Protein AF-A0A959RSZ9-F1 (afdb_monomer)

Solvent-accessible surface area (backbone atoms only — not comparable to full-atom values): 5143 Å² total; per-residue (Å²): 134,78,57,64,45,75,41,74,91,79,72,39,81,44,71,53,96,80,83,80,97,41,71,68,63,48,56,57,52,68,78,42,60,79,90,48,44,65,63,52,51,54,51,51,50,53,51,50,52,53,38,58,73,67,55,39,50,63,54,48,50,56,34,57,76,54,41,62,60,48,54,52,49,52,52,46,53,62,57,57,70,69,73,116

Structure (mmCIF, N/CA/C/O backbone):
data_AF-A0A959RSZ9-F1
#
_entry.id   AF-A0A959RSZ9-F1
#
loop_
_atom_site.group_PDB
_atom_site.id
_atom_site.type_symbol
_atom_site.label_atom_id
_atom_site.label_alt_id
_atom_site.label_comp_id
_atom_site.label_asym_id
_atom_site.label_entity_id
_atom_site.label_seq_id
_atom_site.pdbx_PDB_ins_code
_atom_site.Cartn_x
_atom_site.Cartn_y
_atom_site.Cartn_z
_atom_site.occupancy
_atom_site.B_iso_or_equiv
_atom_site.auth_seq_id
_atom_site.auth_comp_id
_atom_site.auth_asym_id
_atom_site.auth_atom_id
_atom_site.pdbx_PDB_model_num
ATOM 1 N N . MET A 1 1 ? -18.512 7.563 4.934 1.00 55.56 1 MET A N 1
ATOM 2 C CA . MET A 1 1 ? -17.640 6.751 5.813 1.00 55.56 1 MET A CA 1
ATOM 3 C C . MET A 1 1 ? -16.221 6.917 5.312 1.00 55.56 1 MET A C 1
ATOM 5 O O . MET A 1 1 ? -16.021 6.77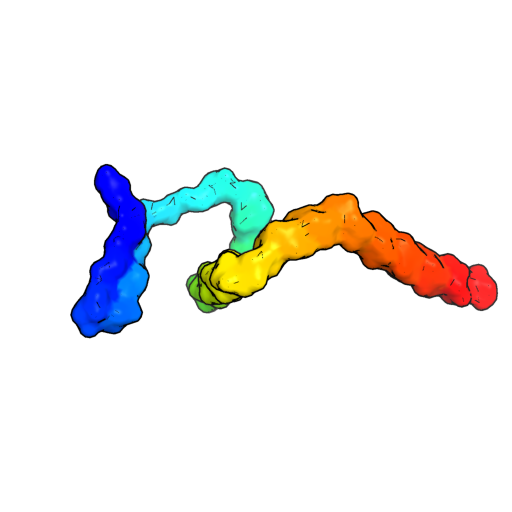9 4.114 1.00 55.56 1 MET A O 1
ATOM 9 N N . ASN A 1 2 ?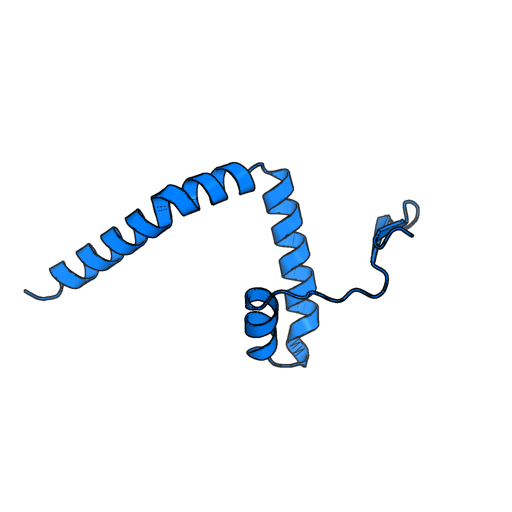 -15.268 7.264 6.177 1.00 70.69 2 ASN A N 1
ATOM 10 C CA . ASN A 1 2 ? -13.878 7.431 5.751 1.00 70.69 2 ASN A CA 1
ATOM 11 C C . ASN A 1 2 ? -13.194 6.062 5.679 1.00 70.69 2 ASN A C 1
ATOM 13 O O . ASN A 1 2 ? -13.262 5.287 6.632 1.00 70.69 2 ASN A O 1
ATOM 17 N N . MET A 1 3 ? -12.547 5.788 4.546 1.00 80.44 3 MET A N 1
ATOM 18 C CA . MET A 1 3 ? -11.784 4.559 4.292 1.00 80.44 3 MET A CA 1
ATOM 19 C C . MET A 1 3 ? -10.491 4.494 5.122 1.00 80.44 3 MET A C 1
ATOM 21 O O . MET A 1 3 ? -9.981 3.414 5.401 1.00 80.44 3 MET A O 1
ATOM 25 N N . LEU A 1 4 ? -9.994 5.654 5.561 1.00 88.19 4 LEU A N 1
ATOM 26 C CA . LEU A 1 4 ? -8.784 5.818 6.358 1.00 88.19 4 LEU A CA 1
ATOM 27 C C . LEU A 1 4 ? -9.128 6.446 7.714 1.00 88.19 4 LEU A C 1
ATOM 29 O O . LEU A 1 4 ? -9.793 7.483 7.778 1.00 88.19 4 LEU A O 1
ATOM 33 N N . ASN A 1 5 ? -8.646 5.827 8.789 1.00 91.00 5 ASN A N 1
ATOM 34 C CA . ASN A 1 5 ? -8.690 6.326 10.157 1.00 91.00 5 ASN A CA 1
ATOM 35 C C . ASN A 1 5 ? -7.264 6.520 10.697 1.00 91.00 5 ASN A C 1
ATOM 37 O O . ASN A 1 5 ? -6.360 5.745 10.389 1.00 91.00 5 ASN A O 1
ATOM 41 N N . LEU A 1 6 ? -7.057 7.553 11.514 1.00 92.06 6 LEU A N 1
ATOM 42 C CA . LEU A 1 6 ? -5.774 7.804 12.169 1.00 92.06 6 LEU A CA 1
ATOM 43 C C . LEU A 1 6 ? -5.890 7.498 13.656 1.00 92.06 6 LEU A C 1
ATOM 45 O O . LEU A 1 6 ? -6.500 8.247 14.420 1.00 92.06 6 LEU A O 1
ATOM 49 N N . ASN A 1 7 ? -5.241 6.422 14.080 1.00 91.50 7 ASN A N 1
ATOM 50 C CA . ASN A 1 7 ? -5.099 6.103 15.487 1.00 91.50 7 ASN A CA 1
ATOM 51 C C . ASN A 1 7 ? -3.948 6.924 16.074 1.00 91.50 7 ASN A C 1
ATOM 53 O O . ASN A 1 7 ? -2.785 6.518 16.042 1.00 91.50 7 ASN A O 1
ATOM 57 N N . GLN A 1 8 ? -4.282 8.103 16.595 1.00 91.69 8 GLN A N 1
ATOM 58 C CA . GLN A 1 8 ? -3.311 9.056 17.142 1.00 91.69 8 GLN A CA 1
ATOM 59 C C . GLN A 1 8 ? -2.574 8.513 18.377 1.00 91.69 8 GLN A C 1
ATOM 61 O O . GLN A 1 8 ? -1.406 8.834 18.582 1.00 91.69 8 GLN A O 1
ATOM 66 N N . GLN A 1 9 ? -3.222 7.659 19.177 1.00 92.19 9 GLN A N 1
ATOM 67 C CA . GLN A 1 9 ? -2.621 7.081 20.384 1.00 92.19 9 GLN A CA 1
ATOM 68 C C . GLN A 1 9 ? -1.517 6.077 20.038 1.00 92.19 9 GLN A C 1
ATOM 70 O O . GLN A 1 9 ? -0.435 6.119 20.618 1.00 92.19 9 GLN A O 1
ATOM 75 N N . LEU A 1 10 ? -1.772 5.202 19.062 1.00 93.62 10 LEU A N 1
ATOM 76 C CA . LEU A 1 10 ? -0.809 4.194 18.612 1.00 93.62 10 LEU A CA 1
ATOM 77 C C . LEU A 1 10 ? 0.093 4.678 17.468 1.00 93.62 10 LEU A C 1
ATOM 79 O O . LEU A 1 10 ? 0.996 3.946 17.067 1.00 93.62 10 LEU A O 1
ATOM 83 N N . LYS A 1 11 ? -0.153 5.885 16.940 1.00 88.69 11 LYS A N 1
ATOM 84 C CA . LYS A 1 11 ? 0.475 6.451 15.734 1.00 88.69 11 LYS A CA 1
ATOM 85 C C . LYS A 1 11 ? 0.351 5.527 14.516 1.00 88.69 11 LYS A C 1
ATOM 87 O O . LYS A 1 11 ? 1.337 5.235 13.843 1.00 88.69 11 LYS A O 1
ATOM 92 N N . ARG A 1 12 ? -0.865 5.041 14.246 1.00 88.75 12 ARG A N 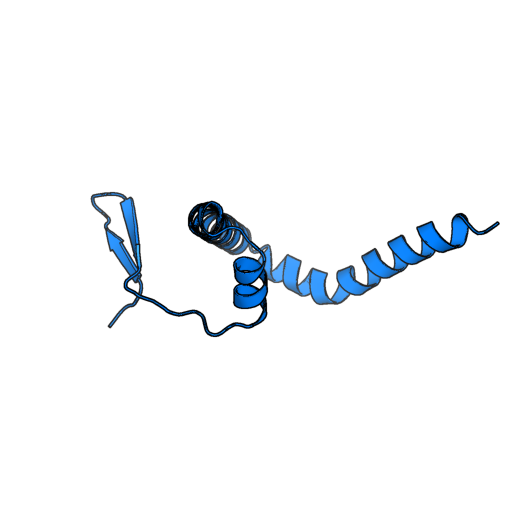1
ATOM 93 C CA . ARG A 1 12 ? -1.148 4.106 13.141 1.00 88.75 12 ARG A CA 1
ATOM 94 C C . ARG A 1 12 ? -2.152 4.680 12.153 1.00 88.75 12 ARG A C 1
ATOM 96 O O . ARG A 1 12 ? -3.101 5.356 12.543 1.00 88.75 12 ARG A O 1
ATOM 103 N N . VAL A 1 13 ? -1.942 4.356 10.881 1.00 88.50 13 VAL A N 1
ATOM 104 C CA . VAL A 1 13 ? -2.931 4.537 9.817 1.00 88.50 13 VAL A CA 1
ATOM 105 C C . VAL A 1 13 ? -3.718 3.237 9.714 1.00 88.50 13 VAL A C 1
ATOM 107 O O . VAL A 1 13 ? -3.143 2.182 9.462 1.00 88.50 13 VAL A O 1
ATOM 110 N N . GLU A 1 14 ? -5.019 3.307 9.949 1.00 90.44 14 GLU A N 1
ATOM 111 C CA . GLU A 1 14 ? -5.939 2.179 9.850 1.00 90.44 14 GLU A CA 1
ATOM 112 C C . GLU A 1 14 ? -6.741 2.342 8.560 1.00 90.44 14 GLU A C 1
ATOM 114 O O . GLU A 1 14 ? -7.492 3.305 8.405 1.00 90.44 14 GLU A O 1
ATOM 119 N N . ILE A 1 15 ? -6.568 1.415 7.623 1.00 87.56 15 ILE A N 1
ATOM 120 C CA . ILE A 1 15 ? -7.305 1.405 6.360 1.00 87.56 15 ILE A CA 1
ATOM 121 C C . ILE A 1 15 ? -8.337 0.289 6.463 1.00 87.56 15 ILE A C 1
ATOM 123 O O . ILE A 1 15 ? -7.985 -0.862 6.718 1.00 87.56 15 ILE A O 1
ATOM 127 N N . LYS A 1 16 ? -9.615 0.640 6.325 1.00 84.75 16 LYS A N 1
ATOM 128 C CA . LYS A 1 16 ? -10.680 -0.360 6.224 1.00 84.75 16 LYS A CA 1
ATOM 129 C C . LYS A 1 16 ? -10.673 -0.958 4.826 1.00 84.75 16 LYS A C 1
ATOM 131 O O . LYS A 1 16 ? -10.276 -0.266 3.893 1.00 84.75 16 LYS A O 1
ATOM 136 N N . GLU A 1 17 ? -11.102 -2.217 4.737 1.00 80.69 17 GLU A N 1
ATOM 137 C CA . GLU A 1 17 ? -11.241 -3.005 3.505 1.00 80.69 17 GLU A CA 1
ATOM 138 C C . GLU A 1 17 ? -11.470 -2.115 2.281 1.00 80.69 17 GLU A C 1
ATOM 140 O O . GLU A 1 17 ? -12.439 -1.354 2.218 1.00 80.69 17 GLU A O 1
ATOM 145 N N . PHE A 1 18 ? -10.520 -2.170 1.352 1.00 83.81 18 PHE A N 1
ATOM 146 C CA . PHE A 1 18 ? -10.553 -1.399 0.125 1.00 83.81 18 PHE A CA 1
ATOM 147 C C . PHE A 1 18 ? -10.100 -2.266 -1.038 1.00 83.81 18 PHE A C 1
ATOM 149 O O . PHE A 1 18 ? -9.259 -3.152 -0.883 1.00 83.81 18 PHE A O 1
ATOM 156 N N . GLU A 1 19 ? -10.646 -1.966 -2.206 1.00 86.56 19 GLU A N 1
ATOM 157 C CA . GLU A 1 19 ? -10.269 -2.580 -3.468 1.00 86.56 19 GLU A CA 1
ATOM 158 C C . GLU A 1 19 ? -9.662 -1.507 -4.371 1.00 86.56 19 GLU A C 1
ATOM 160 O O . GLU A 1 19 ? -10.044 -0.334 -4.318 1.00 86.56 19 GLU A O 1
ATOM 165 N N . ILE A 1 20 ? -8.680 -1.899 -5.182 1.00 88.38 20 ILE A N 1
ATOM 166 C CA . ILE A 1 20 ? -8.035 -1.007 -6.146 1.00 88.38 20 ILE A CA 1
ATOM 167 C C . ILE A 1 20 ? -8.397 -1.485 -7.548 1.00 88.38 20 ILE A C 1
ATOM 169 O O . ILE A 1 20 ? -7.857 -2.479 -8.030 1.00 88.38 20 ILE A O 1
ATOM 173 N N . GLU A 1 21 ? -9.255 -0.738 -8.236 1.00 91.75 21 GLU A N 1
ATOM 174 C CA . GLU A 1 21 ? -9.575 -0.980 -9.644 1.00 91.75 21 GLU A CA 1
ATOM 175 C C . GLU A 1 21 ? -8.565 -0.254 -10.552 1.00 91.75 21 GLU A C 1
ATOM 177 O O . GLU A 1 21 ? -8.846 0.772 -11.168 1.00 91.75 21 GLU A O 1
ATOM 182 N N . ASN A 1 22 ? -7.324 -0.752 -10.585 1.00 91.81 22 ASN A N 1
ATOM 183 C CA . ASN A 1 22 ? -6.269 -0.216 -11.446 1.00 91.81 22 ASN A CA 1
ATOM 184 C C . ASN A 1 22 ? -5.458 -1.342 -12.097 1.00 91.81 22 ASN A C 1
ATOM 186 O O . ASN A 1 22 ? -4.794 -2.116 -11.409 1.00 91.81 22 ASN A O 1
ATOM 190 N N . GLN A 1 23 ? -5.455 -1.386 -13.433 1.00 90.19 23 GLN A N 1
ATOM 191 C CA . GLN A 1 23 ? -4.823 -2.465 -14.200 1.00 90.19 23 GLN A CA 1
ATOM 192 C C . GLN A 1 23 ? -3.305 -2.568 -13.979 1.00 90.19 23 GLN A C 1
ATOM 194 O O . GLN A 1 23 ? -2.759 -3.668 -13.976 1.00 90.19 23 GLN A O 1
ATOM 199 N N . ILE A 1 24 ? -2.608 -1.444 -13.788 1.00 90.81 24 ILE A N 1
ATOM 200 C CA . ILE A 1 24 ? -1.153 -1.437 -13.572 1.00 90.81 24 ILE A CA 1
ATOM 201 C C . ILE A 1 24 ? -0.834 -2.040 -12.204 1.00 90.81 24 ILE A C 1
ATOM 203 O O . ILE A 1 24 ? 0.037 -2.901 -12.096 1.00 90.81 24 ILE A O 1
ATOM 207 N N . VAL A 1 25 ? -1.571 -1.615 -11.174 1.00 92.00 25 VAL A N 1
ATOM 208 C CA . VAL A 1 25 ? -1.443 -2.154 -9.814 1.00 92.00 25 VAL A CA 1
ATOM 209 C C . VAL A 1 25 ? -1.779 -3.645 -9.803 1.00 92.00 25 VAL A C 1
ATOM 211 O O . VAL A 1 25 ? -1.010 -4.432 -9.256 1.00 92.00 25 VAL A O 1
ATOM 214 N N . PHE A 1 26 ? -2.868 -4.043 -10.466 1.00 94.44 26 PHE A N 1
ATOM 215 C CA . PHE A 1 26 ? -3.256 -5.445 -10.601 1.00 94.44 26 PHE A CA 1
ATOM 216 C C . PHE A 1 26 ? -2.139 -6.276 -11.238 1.00 94.44 26 PHE A C 1
ATOM 218 O O . PHE A 1 26 ? -1.647 -7.211 -10.615 1.00 94.44 26 PHE A O 1
ATOM 225 N N . ASN A 1 27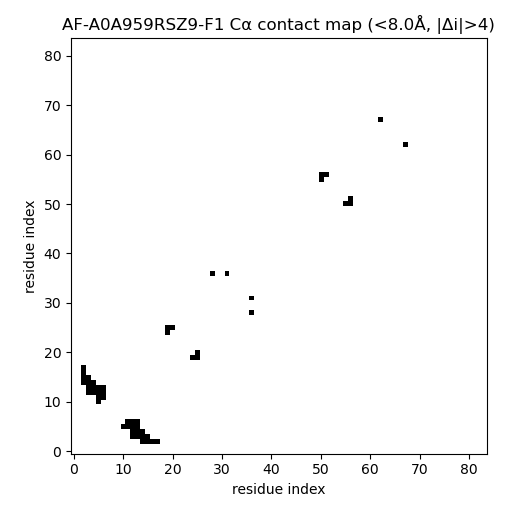 ? -1.673 -5.891 -12.430 1.00 95.00 27 ASN A N 1
ATOM 226 C CA . ASN A 1 27 ? -0.637 -6.628 -13.154 1.00 95.00 27 ASN A CA 1
ATOM 227 C C . ASN A 1 27 ? 0.674 -6.715 -12.353 1.00 95.00 27 ASN A C 1
ATOM 229 O O . ASN A 1 27 ? 1.371 -7.726 -12.418 1.00 95.00 27 ASN A O 1
ATOM 233 N N . TYR A 1 28 ? 1.031 -5.672 -11.595 1.00 92.81 28 TYR A N 1
ATOM 234 C CA . TYR A 1 28 ? 2.212 -5.699 -10.733 1.00 92.81 28 TYR A CA 1
ATOM 235 C C . TYR A 1 28 ? 2.110 -6.797 -9.666 1.00 92.81 28 TYR A C 1
ATOM 237 O O . TYR A 1 28 ? 3.032 -7.598 -9.530 1.00 92.81 28 TYR A O 1
ATOM 245 N N . PHE A 1 29 ? 0.992 -6.862 -8.937 1.00 95.56 29 PHE A N 1
ATOM 246 C CA . PHE A 1 29 ? 0.801 -7.864 -7.886 1.00 95.56 29 PHE A CA 1
ATOM 247 C C . PHE A 1 29 ? 0.510 -9.265 -8.427 1.00 95.56 29 PHE A C 1
ATOM 249 O O . PHE A 1 29 ? 0.905 -10.245 -7.794 1.00 95.56 29 PHE A O 1
ATOM 256 N N . ASP A 1 30 ? -0.132 -9.376 -9.588 1.00 96.50 30 ASP A N 1
ATOM 257 C CA . ASP A 1 30 ? -0.427 -10.661 -10.225 1.00 96.50 30 ASP A CA 1
ATOM 258 C C . ASP A 1 30 ? 0.859 -11.431 -10.569 1.00 96.50 30 ASP A C 1
ATOM 260 O O . ASP A 1 30 ? 0.961 -12.629 -10.313 1.00 96.50 30 ASP A O 1
ATOM 264 N N . ASN A 1 31 ? 1.900 -10.713 -11.000 1.00 94.56 31 ASN A N 1
ATOM 265 C CA . ASN A 1 31 ? 3.215 -11.279 -11.309 1.00 94.56 31 ASN A CA 1
ATOM 266 C C . ASN A 1 31 ? 4.084 -11.602 -10.074 1.00 94.56 31 ASN A C 1
ATOM 268 O O . ASN A 1 31 ? 5.204 -12.090 -10.230 1.00 94.56 31 ASN A O 1
ATOM 272 N N . LEU A 1 32 ? 3.611 -11.324 -8.853 1.00 94.00 32 LEU A N 1
ATOM 273 C CA . LEU A 1 32 ? 4.357 -11.571 -7.617 1.00 94.00 32 LEU A CA 1
ATOM 274 C C . LEU A 1 32 ? 3.869 -12.831 -6.886 1.00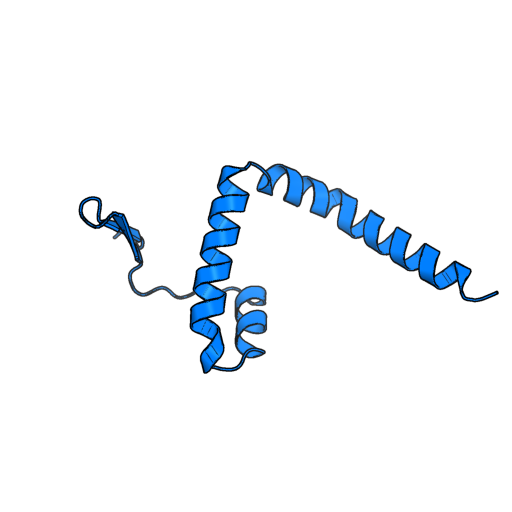 94.00 32 LEU A C 1
ATOM 276 O O . LEU A 1 32 ? 2.653 -13.061 -6.813 1.00 94.00 32 LEU A O 1
ATOM 280 N N . PRO A 1 33 ? 4.783 -13.597 -6.250 1.00 96.44 33 PRO A N 1
ATOM 281 C CA . PRO A 1 33 ? 4.409 -14.672 -5.338 1.00 96.44 33 PRO A CA 1
ATOM 282 C C . PRO A 1 33 ? 3.508 -14.154 -4.218 1.00 96.44 33 PRO A C 1
ATOM 284 O O . PRO A 1 33 ? 3.772 -13.097 -3.644 1.00 96.44 33 PRO A O 1
ATOM 287 N N . THR A 1 34 ? 2.479 -14.922 -3.852 1.00 94.00 34 THR A N 1
ATOM 288 C CA . THR A 1 34 ? 1.517 -14.543 -2.801 1.00 94.00 34 THR A CA 1
ATOM 289 C C . THR A 1 34 ? 2.199 -14.151 -1.490 1.00 94.00 34 THR A C 1
ATOM 291 O O . THR A 1 34 ? 1.767 -13.205 -0.842 1.00 94.00 34 THR A O 1
ATOM 294 N N . SER A 1 35 ? 3.300 -14.821 -1.135 1.00 95.25 35 SER A N 1
ATOM 295 C CA . SER A 1 35 ? 4.080 -14.552 0.079 1.00 95.25 35 SER A CA 1
ATOM 296 C C . SER A 1 35 ? 4.747 -13.175 0.119 1.00 95.25 35 SER A C 1
ATOM 298 O O . SER A 1 35 ? 5.124 -12.728 1.195 1.00 95.25 35 SER A O 1
ATOM 300 N N . GLU A 1 36 ? 4.922 -12.509 -1.025 1.00 93.19 36 GLU A N 1
ATOM 301 C CA . GLU A 1 36 ? 5.605 -11.212 -1.111 1.00 93.19 36 GLU A CA 1
ATOM 302 C C . GLU A 1 36 ? 4.639 -10.028 -1.244 1.00 93.19 36 GLU A C 1
ATOM 304 O O . GLU A 1 36 ? 5.038 -8.880 -1.042 1.00 93.19 36 GLU A O 1
ATOM 309 N N . ARG A 1 37 ? 3.369 -10.271 -1.593 1.00 94.19 37 ARG A N 1
ATOM 310 C CA . ARG A 1 37 ? 2.419 -9.207 -1.968 1.00 94.19 37 ARG A CA 1
ATOM 311 C C . ARG A 1 37 ? 2.207 -8.187 -0.846 1.00 94.19 37 ARG A C 1
ATOM 313 O O . ARG A 1 37 ? 2.259 -6.987 -1.114 1.00 94.19 37 ARG A O 1
ATOM 320 N N . ASP A 1 38 ? 2.062 -8.645 0.395 1.00 92.06 38 ASP A N 1
ATOM 321 C CA . ASP A 1 38 ? 1.824 -7.774 1.555 1.00 92.06 38 ASP A CA 1
ATOM 322 C C . ASP A 1 38 ? 3.010 -6.839 1.829 1.00 92.06 38 ASP A C 1
ATOM 324 O O . ASP A 1 38 ? 2.844 -5.629 2.005 1.00 92.06 38 ASP A O 1
ATOM 328 N N . GLU A 1 39 ? 4.231 -7.382 1.803 1.00 92.69 39 GLU A N 1
ATOM 329 C CA . GLU A 1 39 ? 5.452 -6.597 1.995 1.00 92.69 39 GLU A CA 1
ATOM 330 C C . GLU A 1 39 ? 5.597 -5.538 0.893 1.00 92.69 39 GLU A C 1
ATOM 332 O O . GLU A 1 39 ? 5.899 -4.369 1.163 1.00 92.69 39 GLU A O 1
ATOM 337 N N . LYS A 1 40 ? 5.339 -5.924 -0.363 1.00 90.31 40 LYS A N 1
ATOM 338 C CA . LYS A 1 40 ? 5.423 -5.015 -1.512 1.00 90.31 40 LYS A CA 1
ATOM 339 C C . LYS A 1 40 ? 4.362 -3.921 -1.454 1.00 90.31 40 LYS A C 1
ATOM 341 O O . LYS A 1 40 ? 4.683 -2.777 -1.773 1.00 90.31 40 LYS A O 1
ATOM 346 N N . LEU A 1 41 ? 3.145 -4.230 -1.003 1.00 92.12 41 LEU A N 1
ATOM 347 C CA . LEU A 1 41 ? 2.083 -3.241 -0.818 1.00 92.12 41 LEU A CA 1
ATOM 348 C C . LEU A 1 41 ? 2.468 -2.194 0.230 1.00 92.12 41 LEU A C 1
ATOM 350 O O . LEU A 1 41 ? 2.397 -0.996 -0.048 1.00 92.12 41 LEU A O 1
ATOM 354 N N . LEU A 1 42 ? 2.945 -2.625 1.401 1.00 89.12 42 LEU A N 1
ATOM 355 C CA . LEU A 1 42 ? 3.405 -1.708 2.449 1.00 89.12 42 LEU A CA 1
ATOM 356 C C . LEU A 1 42 ? 4.538 -0.810 1.950 1.00 89.12 42 LEU A C 1
ATOM 358 O O . LEU A 1 42 ? 4.511 0.407 2.140 1.00 89.12 42 LEU A O 1
ATOM 362 N N . ARG A 1 43 ? 5.509 -1.396 1.244 1.00 88.00 43 ARG A N 1
ATOM 363 C CA . ARG A 1 43 ? 6.625 -0.648 0.663 1.00 88.00 43 ARG A CA 1
ATOM 364 C C . ARG A 1 43 ? 6.160 0.372 -0.379 1.00 88.00 43 ARG A C 1
ATOM 366 O O . ARG A 1 43 ? 6.656 1.498 -0.367 1.00 88.00 43 ARG A O 1
ATOM 373 N N . ALA A 1 44 ? 5.217 0.009 -1.249 1.00 89.25 44 ALA A N 1
ATOM 374 C CA . ALA A 1 44 ? 4.649 0.918 -2.242 1.00 89.25 44 ALA A CA 1
ATOM 375 C C . ALA A 1 44 ? 3.951 2.115 -1.579 1.00 89.25 44 ALA A C 1
ATOM 377 O O . ALA A 1 44 ? 4.160 3.252 -1.999 1.00 89.25 44 ALA A O 1
ATOM 378 N N . ILE A 1 45 ? 3.201 1.879 -0.497 1.00 90.00 45 ILE A N 1
ATOM 379 C CA . ILE A 1 45 ? 2.557 2.946 0.281 1.00 90.00 45 ILE A CA 1
ATOM 380 C C . ILE A 1 45 ? 3.608 3.870 0.907 1.00 90.00 45 ILE A C 1
ATOM 382 O O . ILE A 1 45 ? 3.496 5.086 0.778 1.00 90.00 45 ILE A O 1
ATOM 386 N N . TYR A 1 46 ? 4.653 3.329 1.542 1.00 84.69 46 TYR A N 1
ATOM 387 C CA . TYR A 1 46 ? 5.700 4.149 2.165 1.00 84.69 46 TYR A CA 1
ATOM 388 C C . TYR A 1 46 ? 6.434 5.026 1.154 1.00 84.69 46 TYR A C 1
ATOM 390 O O . TYR A 1 46 ? 6.597 6.224 1.381 1.00 84.69 46 TYR A O 1
ATOM 398 N N . ILE A 1 47 ? 6.837 4.446 0.021 1.00 83.88 47 ILE A N 1
ATOM 399 C CA . ILE A 1 47 ? 7.490 5.195 -1.056 1.00 83.88 47 ILE A CA 1
ATOM 400 C C . ILE A 1 47 ? 6.534 6.251 -1.617 1.00 83.88 47 ILE A C 1
ATOM 402 O O . ILE A 1 47 ? 6.942 7.394 -1.796 1.00 83.88 47 ILE A O 1
ATOM 406 N N . GLY A 1 48 ? 5.266 5.896 -1.848 1.00 85.19 48 GLY A N 1
ATOM 407 C CA . GLY A 1 48 ? 4.248 6.817 -2.348 1.00 85.19 48 GLY A CA 1
ATOM 408 C C . GLY A 1 48 ? 4.038 8.018 -1.427 1.00 85.19 48 GLY A C 1
ATOM 409 O O . GLY A 1 48 ? 4.045 9.152 -1.897 1.00 85.19 48 GLY A O 1
ATOM 410 N N . VAL A 1 49 ? 3.934 7.795 -0.112 1.00 86.38 49 VAL A N 1
ATOM 411 C CA . VAL A 1 49 ? 3.801 8.875 0.881 1.00 86.38 49 VAL A CA 1
ATOM 412 C C . VAL A 1 49 ? 5.045 9.764 0.901 1.00 86.38 49 VAL A C 1
ATOM 414 O O . VAL A 1 49 ? 4.910 10.983 0.867 1.00 86.38 49 VAL A O 1
ATOM 417 N N . LEU A 1 50 ? 6.252 9.189 0.890 1.00 75.69 50 LEU A N 1
ATOM 418 C CA . LEU A 1 50 ? 7.493 9.973 0.839 1.00 75.69 50 LEU A CA 1
ATOM 419 C C . LEU A 1 50 ? 7.610 10.793 -0.458 1.00 75.69 50 LEU A C 1
ATOM 421 O O . LEU A 1 50 ? 7.985 11.962 -0.415 1.00 75.69 50 LEU A O 1
ATOM 425 N N . ALA A 1 51 ? 7.250 10.212 -1.604 1.00 79.50 51 ALA A N 1
ATOM 426 C CA . ALA A 1 51 ? 7.259 10.901 -2.894 1.00 79.50 51 ALA A CA 1
ATOM 427 C C . ALA A 1 51 ? 6.245 12.055 -2.946 1.00 79.50 51 ALA A C 1
ATOM 429 O O . ALA A 1 51 ? 6.544 13.108 -3.512 1.00 79.50 51 ALA A O 1
ATOM 430 N N . LEU A 1 52 ? 5.072 11.868 -2.330 1.00 76.94 52 LEU A N 1
ATOM 431 C CA . LEU A 1 52 ? 4.066 12.915 -2.146 1.00 76.94 52 LEU A CA 1
ATOM 432 C C . LEU A 1 52 ? 4.578 14.040 -1.234 1.00 76.94 52 LEU A C 1
ATOM 434 O O . LEU A 1 52 ? 4.364 15.209 -1.540 1.00 76.94 52 LEU A O 1
ATOM 438 N N . MET A 1 53 ? 5.267 13.702 -0.138 1.00 76.31 53 MET A N 1
ATOM 439 C CA . MET A 1 53 ? 5.814 14.678 0.816 1.00 76.31 53 MET A CA 1
ATOM 440 C C . MET A 1 53 ? 6.916 15.560 0.220 1.00 76.31 53 MET A C 1
ATOM 442 O O . MET A 1 53 ? 7.051 16.714 0.611 1.00 76.31 53 MET A O 1
ATOM 446 N N . GLU A 1 54 ? 7.708 15.030 -0.707 1.00 61.53 54 GLU A N 1
ATOM 447 C CA . GLU A 1 54 ? 8.827 15.748 -1.321 1.00 61.53 54 GLU A CA 1
ATOM 448 C C . GLU A 1 54 ? 8.418 16.703 -2.468 1.00 61.53 54 GLU A C 1
ATOM 450 O O . GLU A 1 54 ? 9.294 17.264 -3.117 1.00 61.53 54 GLU A O 1
ATOM 455 N N . ASP A 1 55 ? 7.120 16.858 -2.782 1.00 59.50 55 ASP A N 1
ATOM 456 C CA . ASP A 1 55 ? 6.604 17.517 -4.013 1.00 59.50 55 ASP A CA 1
ATOM 457 C C . ASP A 1 55 ? 7.219 16.946 -5.315 1.00 59.50 55 ASP A C 1
ATOM 459 O O . ASP A 1 55 ? 7.094 17.462 -6.431 1.00 59.50 55 ASP A O 1
ATOM 463 N N . ARG A 1 56 ? 7.869 15.783 -5.187 1.00 55.22 56 ARG A N 1
ATOM 464 C CA . ARG A 1 56 ? 8.495 15.063 -6.285 1.00 55.22 56 ARG A CA 1
ATOM 465 C C . ARG A 1 56 ? 7.467 14.451 -7.203 1.00 55.22 56 ARG A C 1
ATOM 467 O O . ARG A 1 56 ? 7.874 14.079 -8.280 1.00 55.22 56 ARG A O 1
ATOM 474 N N . ILE A 1 57 ? 6.180 14.363 -6.866 1.00 52.62 57 ILE A N 1
ATOM 475 C CA . ILE A 1 57 ? 5.159 13.943 -7.838 1.00 52.62 57 ILE A CA 1
ATOM 476 C C . ILE A 1 57 ? 4.948 15.008 -8.917 1.00 52.62 57 ILE A C 1
ATOM 478 O O . ILE A 1 57 ? 4.845 14.645 -10.081 1.00 52.62 57 ILE A O 1
ATOM 482 N N . SER A 1 58 ? 4.996 16.303 -8.598 1.00 49.22 58 SER A N 1
ATOM 483 C CA . SER A 1 58 ? 4.959 17.368 -9.611 1.00 49.22 58 SER A CA 1
ATOM 484 C C . SER A 1 58 ? 6.220 17.339 -10.484 1.00 49.22 58 SER A C 1
ATOM 486 O O . SER A 1 58 ? 6.138 17.411 -11.711 1.00 49.22 58 SER A O 1
ATOM 488 N N . ALA A 1 59 ? 7.392 17.135 -9.871 1.00 49.47 59 ALA A N 1
ATOM 489 C CA . ALA A 1 59 ? 8.657 16.974 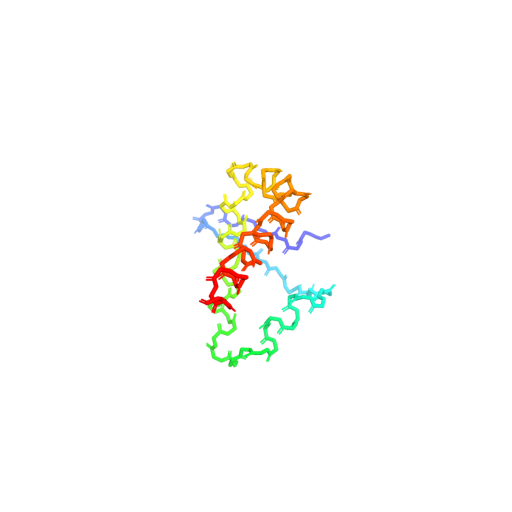-10.590 1.00 49.47 59 ALA A CA 1
ATOM 490 C C . ALA A 1 59 ? 8.744 15.648 -11.367 1.00 49.47 59 ALA A C 1
ATOM 492 O O . ALA A 1 59 ? 9.297 15.636 -12.453 1.00 49.47 59 ALA A O 1
ATOM 493 N N . PHE A 1 60 ? 8.178 14.554 -10.859 1.00 48.75 60 PHE A N 1
ATOM 494 C CA . PHE A 1 60 ? 8.127 13.221 -11.467 1.00 48.75 60 PHE A CA 1
ATOM 495 C C . PHE A 1 60 ? 7.093 13.170 -12.586 1.00 48.75 60 PHE A C 1
ATOM 497 O O . PHE A 1 60 ? 7.375 12.553 -13.595 1.00 48.75 60 PHE A O 1
ATOM 504 N N . LEU A 1 61 ? 5.954 13.864 -12.480 1.00 51.91 61 LEU A N 1
ATOM 505 C CA . LEU A 1 61 ? 4.979 14.018 -13.565 1.00 51.91 61 LEU A CA 1
ATOM 506 C C . LEU A 1 61 ? 5.519 14.930 -14.677 1.00 51.91 61 LEU A C 1
ATOM 508 O O . LEU A 1 61 ? 5.450 14.581 -15.856 1.00 51.91 61 LEU A O 1
ATOM 512 N N . SER A 1 62 ? 6.138 16.055 -14.302 1.00 50.91 62 SER A N 1
ATOM 513 C CA . SER A 1 62 ? 6.866 16.938 -15.227 1.00 50.91 62 SER A CA 1
ATOM 514 C C . SER A 1 62 ? 8.021 16.198 -15.916 1.00 50.91 62 SER A C 1
ATOM 516 O O . SER A 1 62 ? 8.200 16.292 -17.130 1.00 50.91 62 SER A O 1
ATOM 518 N N . LYS A 1 63 ? 8.733 15.345 -15.172 1.00 46.25 63 LYS A N 1
ATOM 519 C CA . LYS A 1 63 ? 9.712 14.400 -15.706 1.00 46.25 63 LYS A CA 1
ATOM 520 C C . LYS A 1 63 ? 9.070 13.281 -16.519 1.00 46.25 63 LYS A C 1
ATOM 522 O O . LYS A 1 63 ? 9.604 12.971 -17.555 1.00 46.25 63 LYS A O 1
ATOM 527 N N . THR A 1 64 ? 7.906 12.715 -16.221 1.00 46.53 64 THR A N 1
ATOM 528 C CA . THR A 1 64 ? 7.284 11.734 -17.137 1.00 46.53 64 THR A CA 1
ATOM 529 C C . THR A 1 64 ? 6.854 12.372 -18.458 1.00 46.53 64 THR A C 1
ATOM 531 O O . THR A 1 64 ? 6.879 11.699 -19.484 1.00 46.53 64 THR A O 1
ATOM 534 N N . SER A 1 65 ? 6.554 13.678 -18.465 1.00 43.59 65 SER A N 1
ATOM 535 C CA . SER A 1 65 ? 6.290 14.432 -19.694 1.00 43.59 65 SER A CA 1
ATOM 536 C C . SER A 1 65 ? 7.549 14.699 -20.541 1.00 43.59 65 SER A C 1
ATOM 538 O O . SER A 1 65 ? 7.390 14.976 -21.725 1.00 43.59 65 SER A O 1
ATOM 540 N N . ASN A 1 66 ? 8.771 14.602 -19.987 1.00 53.12 66 ASN A N 1
ATOM 541 C CA . ASN A 1 66 ? 10.035 14.945 -20.680 1.00 53.12 66 ASN A CA 1
ATOM 542 C C . ASN A 1 66 ? 11.160 13.870 -20.625 1.00 53.12 66 ASN A C 1
ATOM 544 O O . ASN A 1 66 ? 12.019 13.813 -21.500 1.00 53.12 66 ASN A O 1
ATOM 548 N N . GLU A 1 67 ? 11.187 12.994 -19.626 1.00 48.47 67 GLU A N 1
ATOM 549 C CA . GLU A 1 67 ? 12.206 11.967 -19.341 1.00 48.47 67 GLU A CA 1
ATOM 550 C C . GLU A 1 67 ? 11.858 10.607 -19.937 1.00 48.47 67 GLU A C 1
ATOM 552 O O . GLU A 1 67 ? 12.781 9.898 -20.327 1.00 48.47 67 GLU A O 1
ATOM 557 N N . LEU A 1 68 ? 10.572 10.263 -20.129 1.00 49.16 68 LEU A N 1
ATOM 558 C CA . LEU A 1 68 ? 10.245 9.049 -20.890 1.00 49.16 68 LEU A CA 1
ATOM 559 C C . LEU A 1 68 ? 10.772 9.159 -22.333 1.00 49.16 68 LEU A C 1
ATOM 561 O O . LEU A 1 68 ? 11.167 8.159 -22.910 1.00 49.16 68 LEU A O 1
ATOM 565 N N . GLY A 1 69 ? 10.847 10.372 -22.898 1.00 51.00 69 GLY A N 1
ATOM 566 C CA . GLY A 1 69 ? 11.491 10.624 -24.193 1.00 51.00 69 GLY A CA 1
ATOM 567 C C . GLY A 1 69 ? 13.024 10.630 -24.129 1.00 51.00 69 GLY A C 1
ATOM 568 O O . GLY A 1 69 ? 13.676 10.088 -25.017 1.00 51.00 69 GLY A O 1
ATOM 569 N N . THR A 1 70 ? 13.606 11.196 -23.068 1.00 55.50 70 THR A N 1
ATOM 570 C CA . THR A 1 70 ? 15.062 11.413 -22.960 1.00 55.50 70 THR A CA 1
ATOM 571 C C . THR A 1 70 ? 15.829 10.154 -22.538 1.00 55.50 70 THR A C 1
ATOM 573 O O . THR A 1 70 ? 16.909 9.892 -23.070 1.00 55.50 70 THR A O 1
ATOM 576 N N . GLU A 1 71 ? 15.287 9.327 -21.637 1.00 51.16 71 GLU A N 1
ATOM 577 C CA . GLU A 1 71 ? 15.917 8.042 -21.303 1.00 51.16 71 GLU A CA 1
ATOM 578 C C . GLU A 1 71 ? 15.800 7.032 -22.451 1.00 51.16 71 GLU A C 1
ATOM 580 O O . GLU A 1 71 ? 16.755 6.299 -22.700 1.00 51.16 71 GLU A O 1
ATOM 585 N N . LEU A 1 72 ? 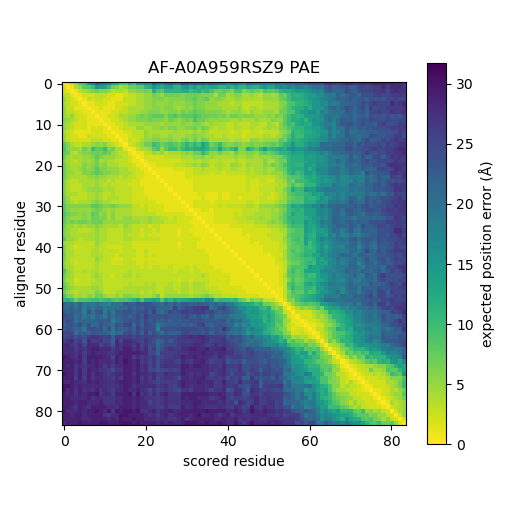14.699 7.044 -23.218 1.00 52.50 72 LEU A N 1
ATOM 586 C CA . LEU A 1 72 ? 14.555 6.233 -24.436 1.00 52.50 72 LEU A CA 1
ATOM 587 C C . LEU A 1 72 ? 15.520 6.672 -25.552 1.00 52.50 72 LEU A C 1
ATOM 589 O O . LEU A 1 72 ? 16.107 5.811 -26.204 1.00 52.50 72 LEU A O 1
ATOM 593 N N . GLU A 1 73 ? 15.746 7.976 -25.742 1.00 52.78 73 GLU A N 1
ATOM 594 C CA . GLU A 1 73 ? 16.782 8.511 -26.650 1.00 52.78 73 GLU A CA 1
ATOM 595 C C . GLU A 1 73 ? 18.200 8.142 -26.189 1.00 52.78 73 GLU A C 1
ATOM 597 O O . GLU A 1 73 ? 19.036 7.742 -26.997 1.00 52.78 73 GLU A O 1
ATOM 602 N N . SER A 1 74 ? 18.468 8.191 -24.883 1.00 54.50 74 SER A N 1
ATOM 603 C CA . SER A 1 74 ? 19.776 7.823 -24.323 1.00 54.50 74 SER A CA 1
ATOM 604 C C . SER A 1 74 ? 20.048 6.320 -24.467 1.00 54.50 74 SER A C 1
ATOM 606 O O . SER A 1 74 ? 21.150 5.914 -24.840 1.00 54.50 74 SER A O 1
ATOM 608 N N . LEU A 1 75 ? 19.027 5.481 -24.251 1.00 49.91 75 LEU A N 1
ATOM 609 C CA . LEU A 1 75 ? 19.089 4.042 -24.522 1.00 49.91 75 LEU A CA 1
ATOM 610 C C . LEU A 1 75 ? 19.274 3.750 -26.015 1.00 49.91 75 LEU A C 1
ATOM 612 O O . LEU A 1 75 ? 20.048 2.857 -26.356 1.00 49.91 75 LEU A O 1
ATOM 616 N N . LYS A 1 76 ? 18.619 4.514 -26.900 1.00 50.56 76 LYS A N 1
ATOM 617 C CA . LYS A 1 76 ? 18.781 4.410 -28.357 1.00 50.56 76 LYS A CA 1
ATOM 618 C C . LYS A 1 76 ? 20.200 4.781 -28.801 1.00 50.56 76 LYS A C 1
ATOM 620 O O . LYS A 1 76 ? 20.800 4.014 -29.547 1.00 50.56 76 LYS A O 1
ATOM 625 N N . MET A 1 77 ? 20.780 5.864 -28.277 1.00 53.62 77 MET A N 1
ATOM 626 C CA . MET A 1 77 ? 22.171 6.255 -28.556 1.00 53.62 77 MET A CA 1
ATOM 627 C C . MET A 1 77 ? 23.178 5.183 -28.113 1.00 53.62 77 MET A C 1
ATOM 629 O O . MET A 1 77 ? 24.084 4.834 -28.866 1.00 53.62 77 MET A O 1
ATOM 633 N N . ILE A 1 78 ? 22.993 4.591 -26.927 1.00 56.88 78 ILE A N 1
ATOM 634 C CA . ILE A 1 78 ? 23.860 3.505 -26.432 1.00 56.88 78 ILE A CA 1
ATOM 635 C C . ILE A 1 78 ? 23.735 2.239 -27.299 1.00 56.88 78 ILE A C 1
ATOM 637 O O . ILE A 1 78 ? 24.712 1.503 -27.461 1.00 56.88 78 ILE A O 1
ATOM 641 N N . PHE A 1 79 ? 22.551 1.974 -27.860 1.00 47.16 79 PHE A N 1
ATOM 642 C CA . PHE A 1 79 ? 22.317 0.827 -28.741 1.00 47.16 79 PHE A CA 1
ATOM 643 C C . PHE A 1 79 ? 22.832 1.040 -30.174 1.00 47.16 79 PHE A C 1
ATOM 645 O O . PHE A 1 79 ? 23.303 0.079 -30.782 1.00 47.16 79 PHE A O 1
ATOM 652 N N . GLU A 1 80 ? 22.784 2.262 -30.714 1.00 50.78 80 GLU A N 1
ATOM 653 C CA . GLU A 1 80 ? 23.304 2.580 -32.054 1.00 50.78 80 GLU A CA 1
ATOM 654 C C . GLU A 1 80 ? 24.842 2.623 -32.091 1.00 50.78 80 GLU A C 1
ATOM 656 O O . GLU A 1 80 ? 25.437 2.116 -33.038 1.00 50.78 80 GLU A O 1
ATOM 661 N N . MET A 1 81 ? 25.504 3.079 -31.020 1.00 51.44 81 MET A N 1
ATOM 662 C CA . MET A 1 81 ? 26.977 3.109 -30.924 1.00 51.44 81 MET A CA 1
ATOM 663 C C . MET A 1 81 ? 27.646 1.730 -30.780 1.00 51.44 81 MET A C 1
ATOM 665 O O . M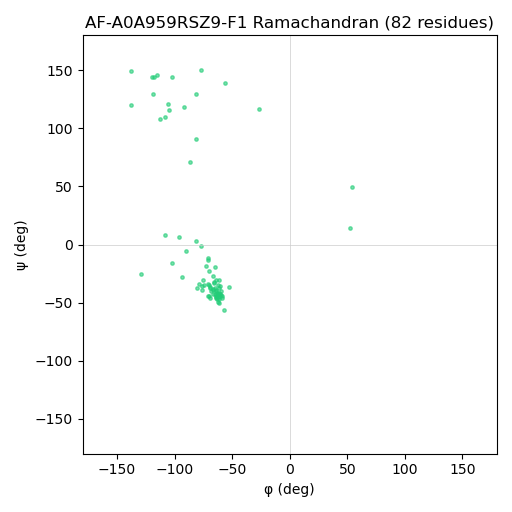ET A 1 81 ? 28.865 1.629 -30.871 1.00 51.44 81 MET A O 1
ATOM 669 N N . LYS A 1 82 ? 26.882 0.660 -30.526 1.00 43.34 82 LYS A N 1
ATOM 670 C CA . LYS A 1 82 ? 27.400 -0.722 -30.456 1.00 43.34 82 LYS A CA 1
ATOM 671 C C . LYS A 1 82 ? 27.235 -1.504 -31.763 1.00 43.34 82 LYS A C 1
ATOM 673 O O . LYS A 1 82 ? 27.468 -2.713 -31.771 1.00 43.34 82 LYS A O 1
ATOM 678 N N . LYS A 1 83 ? 26.780 -0.849 -32.836 1.00 48.19 83 LYS A N 1
ATOM 679 C CA . LYS A 1 83 ? 26.516 -1.483 -34.135 1.00 48.19 83 LYS A CA 1
ATOM 680 C C . LYS A 1 83 ? 27.523 -1.121 -35.235 1.00 48.19 83 LYS A C 1
ATOM 682 O O . LYS A 1 83 ? 27.309 -1.539 -36.371 1.00 48.19 83 LYS A O 1
ATOM 687 N N . GLU A 1 84 ? 28.602 -0.421 -34.888 1.00 41.28 84 GLU A N 1
ATOM 688 C CA . GLU A 1 84 ? 29.820 -0.288 -35.706 1.00 41.28 84 GLU A CA 1
ATOM 689 C C . GLU A 1 84 ? 30.972 -1.100 -35.106 1.00 41.28 84 GLU A C 1
ATOM 691 O O . GLU A 1 84 ? 31.188 -1.007 -33.874 1.00 41.28 84 GLU A O 1
#

Foldseek 3Di:
DDQWDAPPVVRDIDGHDDDDPDPVLVVVLVPDDPVCNVVVVVVVVVVVVVCVVVVVVVVVVVCVVPVVVVVVVVVVVVVVVVPD

Nearest PDB structures (foldseek):
  7ane-assembly1_BD  TM=4.273E-01  e=5.127E+00  Leishmania major

pLDDT: mean 74.48, std 19.14, range [41.28, 96.5]

Radius of gyration: 18.8 Å; Cα contacts (8 Å, |Δi|>4): 27; chains: 1; bounding box: 48×32×56 Å

Secondary structure (DSSP, 8-state):
--SEEEETTTTEEEE-S-----HHHHHHHHTS-HHHHHHHHHHHHHHHHHHHHTTHHHHHHHHHHHHHHHHHHHHHHHHHTT--

Sequence (84 aa):
MNMLNLNQQLKRVEIKEFEIENQIVFNYFDNLPTSERDEKLLRAIYIGVLALMEDRISAFLSK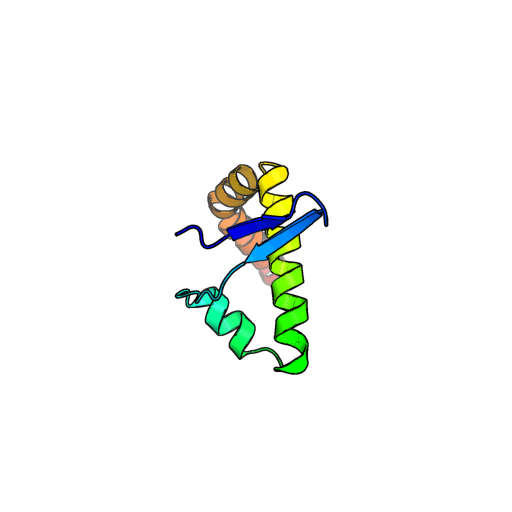TSNELGTELESLKMIFEMKKE

Mean predicted aligned error: 13.13 Å